Protein AF-A0A7C1NAQ8-F1 (afdb_monomer)

Secondary structure (DSSP, 8-state):
-HHHHHHHHHHHHHHHHHHHHHHHHHT--TTS-HHHHHHHHHHHHHHHHHHHHHHHHHHHHHHHHHHHHHHHHHHHHHH-SEEEHHHHHHHHTS-HHHHHHHHHHHHHH-TTEEEESSGGG-EEEEGGG--

Foldseek 3Di:
DVLVVLLVLLVVLQVQLVVLVVCLVVVDDPPDDPCVNCVSNVSSVVSNVSSVVSNVVSVVVVVVLLVLLVVVVVVCCVVDQKDFLVNSCVVSVHDSVVSLVSLVVVVVVDVQWDWDDDDRGTMIGGNVSVD

Structure (mmCIF, N/CA/C/O backbone):
data_AF-A0A7C1NAQ8-F1
#
_entry.id   AF-A0A7C1NAQ8-F1
#
loop_
_atom_site.group_PDB
_atom_site.id
_atom_site.type_symbol
_atom_site.label_atom_id
_atom_site.label_alt_id
_atom_site.label_comp_id
_atom_site.label_asym_id
_atom_site.label_entity_id
_atom_site.label_seq_id
_atom_site.pdbx_PDB_ins_code
_atom_site.Cartn_x
_atom_site.Cartn_y
_atom_site.Cartn_z
_atom_site.occupancy
_atom_site.B_iso_or_equiv
_atom_site.auth_seq_id
_atom_site.auth_comp_id
_atom_site.auth_asym_id
_atom_site.auth_atom_id
_atom_site.pdbx_PDB_model_num
ATOM 1 N N . MET A 1 1 ? 1.957 4.506 8.316 1.00 66.56 1 MET A N 1
ATOM 2 C CA . MET A 1 1 ? 2.531 5.622 7.503 1.00 66.56 1 MET A CA 1
ATOM 3 C C . MET A 1 1 ? 3.584 5.201 6.468 1.00 66.56 1 MET A C 1
ATOM 5 O O . MET A 1 1 ? 3.423 5.545 5.302 1.00 66.56 1 MET A O 1
ATOM 9 N N . VAL A 1 2 ? 4.640 4.460 6.834 1.00 80.94 2 VAL A N 1
ATOM 10 C CA . VAL A 1 2 ? 5.754 4.118 5.913 1.00 80.94 2 VAL A CA 1
ATOM 11 C C . VAL A 1 2 ? 5.299 3.338 4.670 1.00 80.94 2 VAL A C 1
ATOM 13 O O . VAL A 1 2 ? 5.710 3.664 3.556 1.00 80.94 2 VAL A O 1
ATOM 16 N N . TYR A 1 3 ? 4.375 2.384 4.823 1.00 87.19 3 TYR A N 1
ATOM 17 C CA . TYR A 1 3 ? 3.845 1.623 3.688 1.00 87.19 3 TYR A CA 1
ATOM 18 C C . TYR A 1 3 ? 3.137 2.518 2.652 1.00 87.19 3 TYR A C 1
ATOM 20 O O . TYR A 1 3 ? 3.245 2.254 1.455 1.00 87.19 3 TYR A O 1
ATOM 28 N N . ARG A 1 4 ? 2.457 3.598 3.081 1.00 87.19 4 ARG A N 1
ATOM 29 C CA . ARG A 1 4 ? 1.783 4.555 2.180 1.00 87.19 4 ARG A CA 1
ATOM 30 C C . ARG A 1 4 ? 2.806 5.319 1.336 1.00 87.19 4 ARG A C 1
ATOM 32 O O . ARG A 1 4 ? 2.613 5.462 0.135 1.00 87.19 4 ARG A O 1
ATOM 39 N N . ILE A 1 5 ? 3.920 5.735 1.943 1.00 90.81 5 ILE A N 1
ATOM 40 C CA . ILE A 1 5 ? 5.023 6.410 1.238 1.00 90.81 5 ILE A CA 1
ATOM 41 C C . ILE A 1 5 ? 5.639 5.473 0.197 1.00 90.81 5 ILE A C 1
ATOM 43 O O . ILE A 1 5 ? 5.790 5.858 -0.959 1.00 90.81 5 ILE A O 1
ATOM 47 N N . LYS A 1 6 ? 5.926 4.218 0.570 1.00 91.94 6 LYS A N 1
ATOM 48 C CA . LYS A 1 6 ? 6.447 3.208 -0.368 1.00 91.94 6 LYS A CA 1
ATOM 49 C C . LYS A 1 6 ? 5.488 2.945 -1.524 1.00 91.94 6 LYS A C 1
ATOM 51 O O . LYS A 1 6 ? 5.931 2.800 -2.656 1.00 91.94 6 LYS A O 1
ATOM 56 N N . TYR A 1 7 ? 4.186 2.923 -1.251 1.00 92.69 7 TYR A N 1
ATOM 57 C CA . TYR A 1 7 ? 3.165 2.762 -2.281 1.00 92.69 7 TYR A CA 1
ATOM 58 C C . TYR A 1 7 ? 3.161 3.938 -3.267 1.00 92.69 7 TYR A C 1
ATOM 60 O O . TYR A 1 7 ? 3.198 3.718 -4.474 1.00 92.69 7 TYR A O 1
ATOM 68 N N . LEU A 1 8 ? 3.188 5.180 -2.771 1.00 94.75 8 LEU A N 1
ATOM 69 C CA . LEU A 1 8 ? 3.257 6.377 -3.617 1.00 94.75 8 LEU A CA 1
ATOM 70 C C . LEU A 1 8 ? 4.546 6.423 -4.442 1.00 94.75 8 LEU A C 1
ATOM 72 O O . LEU A 1 8 ? 4.497 6.691 -5.640 1.00 94.75 8 LEU A O 1
ATOM 76 N N . LEU A 1 9 ? 5.685 6.102 -3.827 1.00 95.06 9 LEU A N 1
ATOM 77 C CA . LEU A 1 9 ? 6.962 6.016 -4.531 1.00 95.06 9 LEU A CA 1
ATOM 78 C C . LEU A 1 9 ? 6.939 4.913 -5.598 1.00 95.06 9 LEU A C 1
ATOM 80 O O . LEU A 1 9 ? 7.454 5.113 -6.693 1.00 95.06 9 LEU A O 1
ATOM 84 N N . GLY A 1 10 ? 6.290 3.782 -5.308 1.00 95.31 10 GLY A N 1
ATOM 85 C CA . GLY A 1 10 ? 6.062 2.707 -6.270 1.00 95.31 10 GLY A CA 1
ATOM 86 C C . GLY A 1 10 ? 5.233 3.164 -7.470 1.00 95.31 10 GLY A C 1
ATOM 87 O O . GLY A 1 10 ? 5.601 2.861 -8.602 1.00 95.31 10 GLY A O 1
ATOM 88 N N . ILE A 1 11 ? 4.169 3.950 -7.253 1.00 96.81 11 ILE A N 1
ATOM 89 C CA . ILE A 1 11 ? 3.375 4.543 -8.344 1.00 96.81 11 ILE A CA 1
ATOM 90 C C . ILE A 1 11 ? 4.244 5.470 -9.192 1.00 96.81 11 ILE A C 1
ATOM 92 O O . ILE A 1 11 ? 4.245 5.342 -10.413 1.00 96.81 11 ILE A O 1
ATOM 96 N N . MET A 1 12 ? 5.001 6.376 -8.568 1.00 97.12 12 MET A N 1
ATOM 97 C CA . MET A 1 12 ? 5.882 7.292 -9.300 1.00 97.12 12 MET A CA 1
ATOM 98 C C . MET A 1 12 ? 6.915 6.524 -10.130 1.00 97.12 12 MET A C 1
ATOM 100 O O . MET A 1 12 ? 7.061 6.787 -11.322 1.00 97.12 12 MET A O 1
ATOM 104 N N . ALA A 1 13 ? 7.576 5.526 -9.536 1.00 96.31 13 ALA A N 1
ATOM 105 C CA . ALA A 1 13 ? 8.525 4.673 -10.242 1.00 96.31 13 ALA A CA 1
ATOM 106 C C . ALA A 1 13 ? 7.860 3.940 -11.419 1.00 96.31 13 ALA A C 1
ATOM 108 O O . ALA A 1 13 ? 8.409 3.938 -12.515 1.00 96.31 13 ALA A O 1
ATOM 109 N N . ALA A 1 14 ? 6.656 3.388 -11.239 1.00 97.06 14 ALA A N 1
ATOM 110 C CA . ALA A 1 14 ? 5.927 2.720 -12.314 1.00 97.06 14 ALA A CA 1
ATOM 111 C C . ALA A 1 14 ? 5.569 3.674 -13.464 1.00 97.06 14 ALA A C 1
ATOM 113 O O . ALA A 1 14 ? 5.717 3.300 -14.626 1.00 97.06 14 ALA A O 1
ATOM 114 N N . LEU A 1 15 ? 5.146 4.905 -13.155 1.00 97.69 15 LEU A N 1
ATOM 115 C CA . LEU A 1 15 ? 4.830 5.924 -14.160 1.00 97.69 15 LEU A CA 1
ATOM 116 C C . LEU A 1 15 ? 6.064 6.315 -14.977 1.00 97.69 15 LEU A C 1
ATOM 118 O O . LEU A 1 15 ? 5.994 6.325 -16.204 1.00 97.69 15 LEU A O 1
ATOM 122 N N . PHE A 1 16 ? 7.199 6.576 -14.323 1.00 96.19 16 PHE A N 1
ATOM 123 C CA . PHE A 1 16 ? 8.455 6.843 -15.030 1.00 96.19 16 PHE A CA 1
ATOM 124 C C . PHE A 1 16 ? 8.900 5.639 -15.860 1.00 96.19 16 PHE A C 1
ATOM 126 O O . PHE A 1 16 ? 9.289 5.803 -17.012 1.00 96.19 16 PHE A O 1
ATOM 133 N N . GLY A 1 17 ? 8.787 4.425 -15.315 1.00 96.25 17 GLY A N 1
ATOM 134 C CA . GLY A 1 17 ? 9.107 3.201 -16.043 1.00 96.25 17 GLY A CA 1
ATOM 135 C C . GLY A 1 17 ? 8.277 3.045 -17.313 1.00 96.25 17 GLY A C 1
ATOM 136 O O . GLY A 1 17 ? 8.832 2.831 -18.389 1.00 96.25 17 GLY A O 1
ATOM 137 N N . LEU A 1 18 ? 6.959 3.226 -17.209 1.00 97.12 18 LEU A N 1
ATOM 138 C CA . LEU A 1 18 ? 6.045 3.173 -18.348 1.00 97.12 18 LEU A CA 1
ATOM 139 C C . LEU A 1 18 ? 6.348 4.271 -19.375 1.00 97.12 18 LEU A C 1
ATOM 141 O O . LEU A 1 18 ? 6.327 4.002 -20.574 1.00 97.12 18 LEU A O 1
ATOM 145 N N . LEU A 1 19 ? 6.675 5.482 -18.916 1.00 97.19 19 LEU A N 1
ATOM 146 C CA . LEU A 1 19 ? 7.061 6.589 -19.786 1.00 97.19 19 LEU A CA 1
ATOM 147 C C . LEU A 1 19 ? 8.337 6.267 -20.576 1.00 97.19 19 LEU A C 1
ATOM 149 O O . LEU A 1 19 ? 8.357 6.460 -21.787 1.00 97.19 19 LEU A O 1
ATOM 153 N N . TYR A 1 20 ? 9.376 5.732 -19.929 1.00 96.12 20 TYR A N 1
ATOM 154 C CA . TYR A 1 20 ? 10.606 5.334 -20.620 1.00 96.12 20 TYR A CA 1
ATOM 155 C C . TYR A 1 20 ? 10.371 4.212 -21.633 1.00 96.12 20 TYR A C 1
ATOM 157 O O . TYR A 1 20 ? 10.907 4.270 -22.738 1.00 96.12 20 TYR A O 1
ATOM 165 N N . LEU A 1 21 ? 9.536 3.223 -21.300 1.00 95.69 21 LEU A N 1
ATOM 166 C CA . LEU A 1 21 ? 9.161 2.169 -22.244 1.00 95.69 21 LEU A CA 1
ATOM 167 C C . LEU A 1 21 ? 8.398 2.738 -23.446 1.00 95.69 21 LEU A C 1
ATOM 169 O O . LEU A 1 21 ? 8.697 2.374 -24.580 1.00 95.69 21 LEU A O 1
ATOM 173 N N . LEU A 1 22 ? 7.463 3.665 -23.219 1.00 96.25 22 LEU A N 1
ATOM 174 C CA . LEU A 1 22 ? 6.732 4.337 -24.292 1.00 96.25 22 LEU A CA 1
ATOM 175 C C . LEU A 1 22 ? 7.675 5.149 -25.188 1.00 96.25 22 LEU A C 1
ATOM 177 O O . LEU A 1 22 ? 7.571 5.055 -26.407 1.00 96.25 22 LEU A O 1
ATOM 181 N N . ILE A 1 23 ? 8.617 5.893 -24.601 1.00 93.44 23 ILE A N 1
ATOM 182 C CA . ILE A 1 23 ? 9.655 6.618 -25.347 1.00 93.44 23 ILE A CA 1
ATOM 183 C C . ILE A 1 23 ? 10.506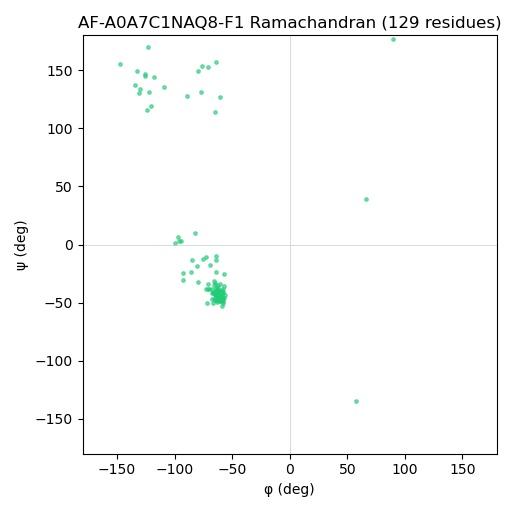 5.642 -26.167 1.00 93.44 23 ILE A C 1
ATOM 185 O O . ILE A 1 23 ? 10.787 5.926 -27.324 1.00 93.44 23 ILE A O 1
ATOM 189 N N . GLY A 1 24 ? 10.874 4.485 -25.611 1.00 92.50 24 GLY A N 1
ATOM 190 C CA . GLY A 1 24 ? 11.618 3.453 -26.338 1.00 92.50 24 GLY A CA 1
ATOM 191 C C . GLY A 1 24 ? 10.853 2.879 -27.531 1.00 92.50 24 GLY A C 1
ATOM 192 O O . GLY A 1 24 ? 11.442 2.656 -28.584 1.00 92.50 24 GLY A O 1
ATOM 193 N N . ILE A 1 25 ? 9.540 2.670 -27.388 1.00 93.12 25 ILE A N 1
ATOM 194 C CA . ILE A 1 25 ? 8.675 2.154 -28.459 1.00 93.12 25 ILE A CA 1
ATOM 195 C C . ILE A 1 25 ? 8.448 3.218 -29.541 1.00 93.12 25 ILE A C 1
ATOM 197 O O . ILE A 1 25 ? 8.618 2.941 -30.724 1.00 93.12 25 ILE A O 1
ATOM 201 N N . VAL A 1 26 ? 8.059 4.434 -29.146 1.00 92.88 26 VAL A N 1
ATOM 202 C CA . VAL A 1 26 ? 7.717 5.525 -30.076 1.00 92.88 26 VAL A CA 1
ATOM 203 C C . VAL A 1 26 ? 8.964 6.105 -30.744 1.00 92.88 26 VAL A C 1
ATOM 205 O O . VAL A 1 26 ? 8.935 6.434 -31.924 1.00 92.88 26 VAL A O 1
ATOM 208 N N . GLY A 1 27 ? 10.062 6.227 -30.000 1.00 85.69 27 GLY A N 1
ATOM 209 C CA . GLY A 1 27 ? 11.341 6.755 -30.474 1.00 85.69 27 GLY A CA 1
ATOM 210 C C . GLY A 1 27 ? 12.206 5.729 -31.204 1.00 85.69 27 GLY A C 1
ATOM 211 O O . GLY A 1 27 ? 13.378 6.003 -31.463 1.00 85.69 27 GLY A O 1
ATOM 212 N N . TRP A 1 28 ? 11.668 4.546 -31.518 1.00 91.06 28 TRP A N 1
ATOM 213 C CA . TRP A 1 28 ? 12.425 3.509 -32.203 1.00 91.06 28 TRP A CA 1
ATOM 214 C C . TRP A 1 28 ? 12.803 3.958 -33.618 1.00 91.06 28 TRP A C 1
ATOM 216 O O . TRP A 1 28 ? 11.949 4.122 -34.486 1.00 91.06 28 TRP A O 1
ATOM 226 N N . SER A 1 29 ? 14.103 4.131 -33.859 1.00 88.62 29 SER A N 1
ATOM 227 C CA . SER A 1 29 ? 14.646 4.512 -35.162 1.00 88.62 29 SER A CA 1
ATOM 228 C C . SER A 1 29 ? 15.858 3.663 -35.522 1.00 88.62 29 SER A C 1
ATOM 230 O O . SER A 1 29 ? 16.760 3.455 -34.708 1.00 88.62 29 SER A O 1
ATOM 232 N N . GLU A 1 30 ? 15.920 3.220 -36.778 1.00 84.62 30 GLU A N 1
ATOM 233 C CA . GLU A 1 30 ? 17.072 2.490 -37.313 1.00 84.62 30 GLU A CA 1
ATOM 234 C C . GLU A 1 30 ? 18.321 3.367 -37.472 1.00 84.62 30 GLU A C 1
ATOM 236 O O . GLU A 1 30 ? 19.429 2.833 -37.533 1.00 84.62 30 GLU A O 1
ATOM 241 N N . SER A 1 31 ? 18.166 4.695 -37.480 1.00 89.62 31 SER A N 1
ATOM 242 C CA . SER A 1 31 ? 19.281 5.647 -37.553 1.00 89.62 31 SER A CA 1
ATOM 243 C C . SER A 1 31 ? 19.908 5.977 -36.194 1.00 89.62 31 SER A C 1
ATOM 245 O O . SER A 1 31 ? 20.995 6.548 -36.150 1.00 89.62 31 SER A O 1
ATOM 247 N N . ALA A 1 32 ? 19.254 5.617 -35.086 1.00 85.12 32 ALA A N 1
ATOM 248 C CA . ALA A 1 32 ? 19.756 5.871 -33.738 1.00 85.12 32 ALA A CA 1
ATOM 249 C C . ALA A 1 32 ? 20.879 4.892 -33.361 1.00 85.12 32 ALA A C 1
ATOM 251 O O . ALA A 1 32 ? 20.911 3.749 -33.843 1.00 85.12 32 ALA A O 1
ATOM 252 N N . THR A 1 33 ? 21.779 5.299 -32.459 1.00 91.25 33 THR A N 1
ATOM 253 C CA . THR A 1 33 ? 22.817 4.388 -31.962 1.00 91.25 33 THR A CA 1
ATOM 254 C C . THR A 1 33 ? 22.188 3.219 -31.198 1.00 91.25 33 THR A C 1
ATOM 256 O O . THR A 1 33 ? 21.059 3.298 -30.708 1.00 91.25 33 THR A O 1
ATOM 259 N N . VAL A 1 34 ? 22.911 2.100 -31.089 1.00 88.81 34 VAL A N 1
ATOM 260 C CA . VAL A 1 34 ? 22.438 0.934 -30.321 1.00 88.81 34 VAL A CA 1
ATOM 261 C C . VAL A 1 34 ? 22.163 1.322 -28.863 1.00 88.81 34 VAL A C 1
ATOM 263 O O . VAL A 1 34 ? 21.170 0.877 -28.292 1.00 88.81 34 VAL A O 1
ATOM 266 N N . ALA A 1 35 ? 22.998 2.189 -28.282 1.00 89.31 35 ALA A N 1
ATOM 267 C CA . ALA A 1 35 ? 22.799 2.697 -26.930 1.00 89.31 35 ALA A CA 1
ATOM 268 C C . ALA A 1 35 ? 21.483 3.483 -26.816 1.00 89.31 35 ALA A C 1
ATOM 270 O O . ALA A 1 35 ? 20.682 3.181 -25.935 1.00 89.31 35 ALA A O 1
ATOM 271 N N . ASP A 1 36 ? 21.208 4.404 -27.743 1.00 88.62 36 ASP A N 1
ATOM 272 C CA . ASP A 1 36 ? 19.984 5.219 -27.726 1.00 88.62 36 ASP A CA 1
ATOM 273 C C . ASP A 1 36 ? 18.713 4.378 -27.882 1.00 88.62 36 ASP A C 1
ATOM 275 O O . ASP A 1 36 ? 17.693 4.675 -27.262 1.00 88.62 36 ASP A O 1
ATOM 279 N N . ARG A 1 37 ? 18.774 3.294 -28.668 1.00 89.81 37 ARG A N 1
ATOM 280 C CA . ARG A 1 37 ? 17.637 2.377 -28.837 1.00 89.81 37 ARG A CA 1
ATOM 281 C C . ARG A 1 37 ? 17.315 1.608 -27.563 1.00 89.81 37 ARG A C 1
ATOM 283 O O . ARG A 1 37 ? 16.146 1.444 -27.237 1.00 89.81 37 ARG A O 1
ATOM 290 N N . TRP A 1 38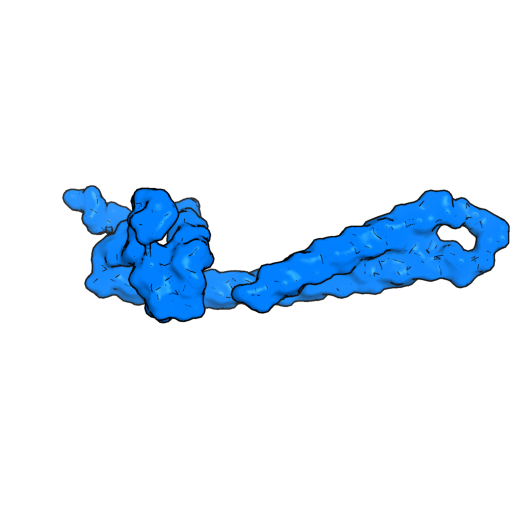 ? 18.330 1.125 -26.846 1.00 93.44 38 TRP A N 1
ATOM 291 C CA . TRP A 1 38 ? 18.127 0.240 -25.693 1.00 93.44 38 TRP A CA 1
ATOM 292 C C . TRP A 1 38 ? 18.043 0.966 -24.351 1.00 93.44 38 TRP A C 1
ATOM 294 O O . TRP A 1 38 ? 1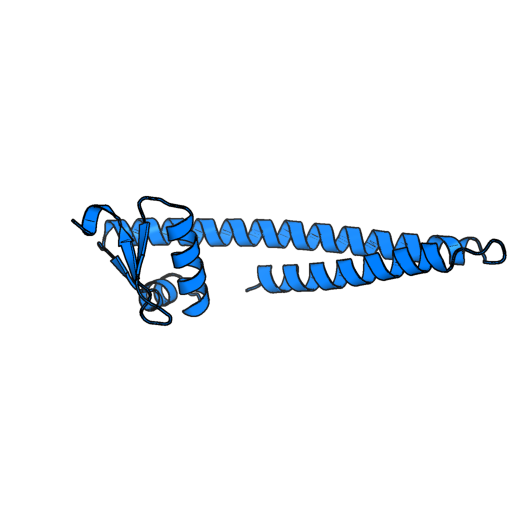7.420 0.450 -23.421 1.00 93.44 38 TRP A O 1
ATOM 304 N N . MET A 1 39 ? 18.621 2.163 -24.235 1.00 94.81 39 MET A N 1
ATOM 305 C CA . MET A 1 39 ? 18.659 2.918 -22.982 1.00 94.81 39 MET A CA 1
ATOM 306 C C . MET A 1 39 ? 17.264 3.182 -22.381 1.00 94.81 39 MET A C 1
ATOM 308 O O . MET A 1 39 ? 17.099 2.946 -21.180 1.00 94.81 39 MET A O 1
ATOM 312 N N . PRO A 1 40 ? 16.225 3.572 -23.152 1.00 94.88 40 PRO A N 1
ATOM 313 C CA . PRO A 1 40 ? 14.881 3.751 -22.604 1.00 94.88 40 PRO A CA 1
ATOM 314 C C . PRO A 1 40 ? 14.301 2.449 -22.037 1.00 94.88 40 PRO A C 1
ATOM 316 O O . PRO A 1 40 ? 13.669 2.462 -20.984 1.00 94.88 40 PRO A O 1
ATOM 319 N N . PHE A 1 41 ? 14.570 1.300 -22.663 1.00 95.69 41 PHE A N 1
ATOM 320 C CA . PHE A 1 41 ? 14.115 0.002 -22.154 1.00 95.69 41 PHE A CA 1
ATOM 321 C C . PHE A 1 41 ? 14.861 -0.421 -20.889 1.00 95.69 41 PHE A C 1
ATOM 323 O O . PHE A 1 41 ? 14.241 -0.958 -19.968 1.00 95.69 41 PHE A O 1
ATOM 330 N N . ALA A 1 42 ? 16.166 -0.151 -20.811 1.00 96.06 42 ALA A N 1
ATOM 331 C CA . ALA A 1 42 ? 16.963 -0.406 -19.615 1.00 96.06 42 ALA A CA 1
ATOM 332 C C . ALA A 1 42 ? 16.470 0.443 -18.430 1.00 96.06 42 ALA A C 1
ATOM 334 O O . ALA A 1 42 ? 16.179 -0.095 -17.358 1.00 96.06 42 ALA A O 1
ATOM 335 N N . LEU A 1 43 ? 16.291 1.753 -18.638 1.00 96.25 43 LEU A N 1
ATOM 336 C CA . LEU A 1 43 ? 15.745 2.665 -17.630 1.00 96.25 43 LEU A CA 1
ATOM 337 C C . LEU A 1 43 ? 14.311 2.291 -17.245 1.00 96.25 43 LEU A C 1
ATOM 339 O O . LEU A 1 43 ? 13.988 2.260 -16.056 1.00 96.25 43 LEU A O 1
ATOM 343 N N . GLY A 1 44 ? 13.470 1.963 -18.226 1.00 96.75 44 GLY A N 1
ATOM 344 C CA . GLY A 1 44 ? 12.101 1.508 -18.009 1.00 96.75 44 GLY A CA 1
ATOM 345 C C . GLY A 1 44 ? 12.046 0.260 -17.132 1.00 96.75 44 GLY A C 1
ATOM 346 O O . GLY A 1 44 ? 11.369 0.248 -16.106 1.00 96.75 44 GLY A O 1
ATOM 347 N N . SER A 1 45 ? 12.836 -0.759 -17.473 1.00 96.81 45 SER A N 1
ATOM 348 C CA . SER A 1 45 ? 12.909 -2.020 -16.725 1.00 96.81 45 SER A CA 1
ATOM 349 C C . SER A 1 45 ? 13.401 -1.819 -15.292 1.00 96.81 45 SER A C 1
ATOM 351 O O . SER A 1 45 ? 12.830 -2.391 -14.363 1.00 96.81 45 SER A O 1
ATOM 353 N N . LEU A 1 46 ? 14.409 -0.962 -15.088 1.00 97.75 46 LEU A N 1
ATOM 354 C CA . LEU A 1 46 ? 14.905 -0.615 -13.754 1.00 97.75 46 LEU A CA 1
ATOM 355 C C . LEU A 1 46 ? 13.798 -0.002 -12.883 1.00 97.75 46 LEU A C 1
ATOM 357 O O . LEU A 1 46 ? 13.604 -0.412 -11.738 1.00 97.75 46 LEU A O 1
ATOM 361 N N . HIS A 1 47 ? 13.043 0.946 -13.437 1.00 97.62 47 HIS A N 1
ATOM 362 C CA . HIS A 1 47 ? 11.944 1.608 -12.736 1.00 97.62 47 HIS A CA 1
ATOM 363 C C . HIS A 1 47 ? 10.792 0.650 -12.417 1.00 97.62 47 HIS A C 1
ATOM 365 O O . HIS A 1 47 ? 10.262 0.683 -11.306 1.00 97.62 47 HIS A O 1
ATOM 371 N N . ILE A 1 48 ? 10.436 -0.244 -13.344 1.00 97.31 48 ILE A N 1
ATOM 372 C CA . ILE A 1 48 ? 9.422 -1.282 -13.108 1.00 97.31 48 ILE A CA 1
ATOM 373 C C . ILE A 1 48 ? 9.880 -2.268 -12.024 1.00 97.31 48 ILE A C 1
ATOM 375 O O . ILE A 1 48 ? 9.092 -2.627 -11.144 1.00 97.31 48 ILE A O 1
ATOM 379 N N . GLY A 1 49 ? 11.156 -2.666 -12.029 1.00 97.62 49 GLY A N 1
ATOM 380 C CA . GLY A 1 49 ? 11.739 -3.502 -10.980 1.00 97.62 49 GLY A CA 1
ATOM 381 C C . GLY A 1 49 ? 11.671 -2.835 -9.604 1.00 97.62 49 GLY A C 1
ATOM 382 O O . GLY A 1 49 ? 11.192 -3.438 -8.639 1.00 97.62 49 GLY A O 1
ATOM 383 N N . LEU A 1 50 ? 12.061 -1.559 -9.521 1.00 97.25 50 LEU A N 1
ATOM 384 C CA . LEU A 1 50 ? 11.971 -0.771 -8.292 1.00 97.25 50 LEU A CA 1
ATOM 385 C C . LEU A 1 50 ? 10.520 -0.617 -7.814 1.00 97.25 50 LEU A C 1
ATOM 387 O O . LEU A 1 50 ? 10.239 -0.824 -6.633 1.00 97.25 50 LEU A O 1
ATOM 391 N N . ALA A 1 51 ? 9.590 -0.304 -8.719 1.00 97.12 51 ALA A N 1
ATOM 392 C CA . ALA A 1 51 ? 8.169 -0.198 -8.406 1.00 97.12 51 ALA A CA 1
ATOM 3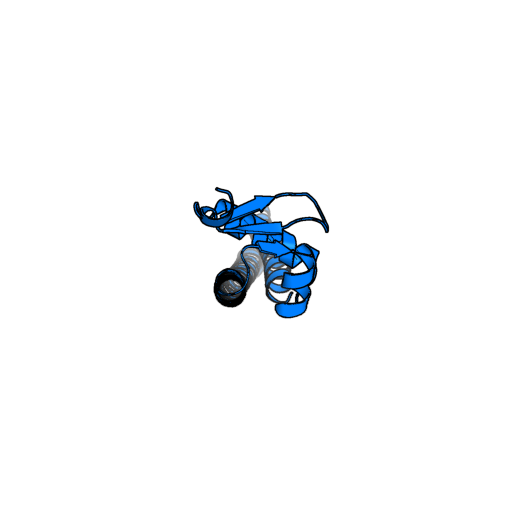93 C C . ALA A 1 51 ? 7.623 -1.510 -7.831 1.00 97.12 51 ALA A C 1
ATOM 395 O O . ALA A 1 51 ? 6.966 -1.510 -6.792 1.00 97.12 51 ALA A O 1
ATOM 396 N N . THR A 1 52 ? 7.965 -2.640 -8.455 1.00 97.25 52 THR A N 1
ATOM 397 C CA . THR A 1 52 ? 7.559 -3.977 -8.001 1.00 97.25 52 THR A CA 1
ATOM 398 C C . THR A 1 52 ? 8.062 -4.263 -6.586 1.00 97.25 52 THR A C 1
ATOM 400 O O . THR A 1 52 ? 7.290 -4.702 -5.731 1.00 97.25 52 THR A O 1
ATOM 403 N N . LEU A 1 53 ? 9.331 -3.954 -6.297 1.00 97.31 53 LEU A N 1
ATOM 404 C CA . LEU A 1 53 ? 9.911 -4.117 -4.963 1.00 97.31 53 LEU A CA 1
ATOM 405 C C . LEU A 1 53 ? 9.222 -3.221 -3.918 1.00 97.31 53 LEU A C 1
ATOM 407 O O . LEU A 1 53 ? 8.920 -3.664 -2.803 1.00 97.31 53 LEU A O 1
ATOM 411 N N . LEU A 1 54 ? 8.945 -1.964 -4.268 1.00 96.81 54 LEU A N 1
ATOM 412 C CA . LEU A 1 54 ? 8.254 -1.015 -3.395 1.00 96.81 54 LEU A CA 1
ATOM 413 C C . LEU A 1 54 ? 6.817 -1.453 -3.103 1.00 96.81 54 LEU A C 1
ATOM 415 O O . LEU A 1 54 ? 6.395 -1.424 -1.946 1.00 96.81 54 LEU A O 1
ATOM 419 N N . PHE A 1 55 ? 6.085 -1.929 -4.110 1.00 96.44 55 PHE A N 1
ATOM 420 C CA . PHE A 1 55 ? 4.740 -2.466 -3.926 1.00 96.44 55 PHE A CA 1
ATOM 421 C C . PHE A 1 55 ? 4.738 -3.734 -3.078 1.00 96.44 55 PHE A C 1
ATOM 423 O O . PHE A 1 55 ? 3.916 -3.853 -2.167 1.00 96.44 55 PHE A O 1
ATOM 430 N N . TRP A 1 56 ? 5.680 -4.650 -3.313 1.00 96.06 56 TRP A N 1
ATOM 431 C CA . TRP A 1 56 ? 5.816 -5.862 -2.510 1.00 96.06 56 TRP A CA 1
ATOM 432 C C . TRP A 1 56 ? 6.053 -5.525 -1.037 1.00 96.06 56 TRP A C 1
ATOM 434 O O . TRP A 1 56 ? 5.347 -6.007 -0.149 1.00 96.06 56 TRP A O 1
ATOM 444 N N . THR A 1 57 ? 7.054 -4.688 -0.762 1.00 96.12 57 THR A N 1
ATOM 445 C CA . THR A 1 57 ? 7.438 -4.335 0.611 1.00 96.12 57 THR A CA 1
ATOM 446 C C . THR A 1 57 ? 6.351 -3.521 1.310 1.00 96.12 57 THR A C 1
ATOM 448 O O . THR A 1 57 ? 6.024 -3.822 2.456 1.00 96.12 57 THR A O 1
ATOM 451 N N . SER A 1 58 ? 5.715 -2.576 0.609 1.00 94.31 58 SER A N 1
ATOM 452 C CA . SER A 1 58 ? 4.548 -1.832 1.099 1.00 94.31 58 SER A CA 1
ATOM 453 C C . SER A 1 58 ? 3.382 -2.760 1.456 1.00 94.31 58 SER A C 1
ATOM 455 O O . SER A 1 58 ? 2.807 -2.654 2.540 1.00 94.31 58 SER A O 1
ATOM 457 N N . SER A 1 59 ? 3.059 -3.716 0.581 1.00 93.38 59 SER A N 1
ATOM 458 C CA . SER A 1 59 ? 1.985 -4.685 0.812 1.00 93.38 59 SER A CA 1
ATOM 459 C C . SER A 1 59 ? 2.268 -5.553 2.039 1.00 93.38 59 SER A C 1
ATOM 461 O O . SER A 1 59 ? 1.405 -5.704 2.906 1.00 93.38 59 SER A O 1
ATOM 463 N N . ARG A 1 60 ? 3.502 -6.059 2.168 1.00 94.25 60 ARG A N 1
ATOM 464 C CA . ARG A 1 60 ? 3.927 -6.855 3.327 1.00 94.25 60 ARG A CA 1
ATOM 465 C C . ARG A 1 60 ? 3.821 -6.062 4.631 1.00 94.25 60 ARG A C 1
ATOM 467 O O . ARG A 1 60 ? 3.311 -6.585 5.618 1.00 94.25 60 ARG A O 1
ATOM 474 N N . GLU A 1 61 ? 4.253 -4.804 4.642 1.00 93.56 61 GLU A N 1
ATOM 475 C CA . GLU A 1 61 ? 4.127 -3.930 5.816 1.00 93.56 61 GLU A CA 1
ATOM 476 C C . GLU A 1 61 ? 2.669 -3.670 6.184 1.00 93.56 61 GLU A C 1
ATOM 478 O O . GLU A 1 61 ? 2.295 -3.828 7.346 1.00 93.56 61 GLU A O 1
ATOM 483 N N . ARG A 1 62 ? 1.821 -3.370 5.193 1.00 91.56 62 ARG A N 1
ATOM 484 C CA . ARG A 1 62 ? 0.381 -3.186 5.406 1.00 91.56 62 ARG A CA 1
ATOM 485 C C . ARG A 1 62 ? -0.266 -4.434 6.008 1.00 91.56 62 ARG A C 1
ATOM 487 O O . ARG A 1 62 ? -1.110 -4.322 6.894 1.00 91.56 62 ARG A O 1
ATOM 494 N N . GLN A 1 63 ? 0.121 -5.626 5.553 1.00 92.06 63 GLN A N 1
ATOM 495 C CA . GLN A 1 63 ? -0.379 -6.887 6.108 1.00 92.06 63 GLN A CA 1
ATOM 496 C C . GLN A 1 63 ? 0.044 -7.082 7.569 1.00 92.06 63 GLN A C 1
ATOM 498 O O . GLN A 1 63 ? -0.785 -7.467 8.393 1.00 92.06 63 GLN A O 1
ATOM 503 N N . LEU A 1 64 ? 1.304 -6.789 7.906 1.00 93.19 64 LEU A N 1
ATOM 504 C CA . LEU A 1 64 ? 1.807 -6.882 9.280 1.00 93.19 64 LEU A CA 1
ATOM 505 C C . LEU A 1 64 ? 1.104 -5.890 10.215 1.00 93.19 64 LEU A C 1
ATOM 507 O O . LEU A 1 64 ? 0.722 -6.257 11.329 1.00 93.19 64 LEU A O 1
ATOM 511 N N . GLU A 1 65 ? 0.891 -4.659 9.752 1.00 91.81 65 GLU A N 1
ATOM 512 C CA . GLU A 1 65 ? 0.180 -3.622 10.498 1.00 91.81 65 GLU A CA 1
ATOM 513 C C . GLU A 1 65 ? -1.285 -4.015 10.725 1.00 91.81 65 GLU A C 1
ATOM 515 O O . GLU A 1 65 ? -1.743 -4.042 11.867 1.00 91.81 65 GLU A O 1
ATOM 520 N N . ASN A 1 66 ? -1.987 -4.473 9.684 1.00 92.00 66 ASN A N 1
ATOM 521 C CA . ASN A 1 66 ? -3.351 -4.986 9.820 1.00 92.00 66 ASN A CA 1
ATOM 522 C C . ASN A 1 66 ? -3.426 -6.186 10.774 1.00 92.00 66 ASN A C 1
ATOM 524 O O . ASN A 1 66 ? -4.325 -6.246 11.607 1.00 92.00 66 ASN A O 1
ATOM 528 N N . ALA A 1 67 ? -2.475 -7.122 10.719 1.00 93.25 67 ALA A N 1
ATOM 529 C CA . ALA A 1 67 ? -2.439 -8.265 11.631 1.00 93.25 67 ALA A CA 1
ATOM 530 C C . ALA A 1 67 ? -2.183 -7.851 13.094 1.00 93.25 67 ALA A C 1
ATOM 532 O O . ALA A 1 67 ? -2.659 -8.508 14.026 1.00 93.25 67 ALA A O 1
ATOM 533 N N . ARG A 1 68 ? -1.424 -6.771 13.329 1.00 94.88 68 ARG A N 1
ATOM 534 C CA . ARG A 1 68 ? -1.272 -6.155 14.658 1.00 94.88 68 ARG A CA 1
ATOM 535 C C . ARG A 1 68 ? -2.596 -5.538 15.117 1.00 94.88 68 ARG A C 1
ATOM 537 O O . ARG A 1 68 ? -3.051 -5.865 16.212 1.00 94.88 68 ARG A O 1
ATOM 544 N N . LEU A 1 69 ? -3.232 -4.720 14.280 1.00 94.44 69 LEU A N 1
ATOM 545 C CA . LEU A 1 69 ? -4.503 -4.059 14.598 1.00 94.44 69 LEU A CA 1
ATOM 546 C C . LEU A 1 69 ? -5.643 -5.064 14.824 1.00 94.44 69 LEU A C 1
ATOM 548 O O . LEU A 1 69 ? -6.419 -4.916 15.762 1.00 94.44 69 LEU A O 1
ATOM 552 N N . GLU A 1 70 ? -5.709 -6.146 14.046 1.00 93.81 70 GLU A N 1
ATOM 553 C CA . GLU A 1 70 ? -6.695 -7.216 14.240 1.00 93.81 70 GLU A CA 1
ATOM 554 C C . GLU A 1 70 ? -6.500 -7.982 15.551 1.00 93.81 70 GLU A C 1
ATOM 556 O O . GLU A 1 70 ? -7.470 -8.455 16.150 1.00 93.81 70 GLU A O 1
ATOM 561 N N . ARG A 1 71 ? -5.251 -8.173 15.991 1.00 93.69 71 ARG A N 1
ATOM 562 C CA . ARG A 1 71 ? -4.968 -8.776 17.301 1.00 93.69 71 ARG A CA 1
ATOM 563 C C . ARG A 1 71 ? -5.449 -7.862 18.420 1.00 93.69 71 ARG A C 1
ATOM 565 O O . ARG A 1 71 ? -6.158 -8.342 19.297 1.00 93.69 71 ARG A O 1
ATOM 572 N N . LEU A 1 72 ? -5.141 -6.569 18.338 1.00 94.00 72 LEU A N 1
ATOM 573 C CA . LEU A 1 72 ? -5.595 -5.582 19.314 1.00 94.00 72 LEU A CA 1
ATOM 574 C C . LEU A 1 72 ? -7.125 -5.497 19.365 1.00 94.00 72 LEU A C 1
ATOM 576 O O . LEU A 1 72 ? -7.707 -5.608 20.437 1.00 94.00 72 LEU A O 1
ATOM 580 N N . LEU A 1 73 ? -7.787 -5.395 18.210 1.00 92.94 73 LEU A N 1
ATOM 581 C CA . LEU A 1 73 ? -9.246 -5.341 18.129 1.00 92.94 73 LEU A CA 1
ATOM 582 C C . LEU A 1 73 ? -9.900 -6.571 18.769 1.00 92.94 73 LEU A C 1
ATOM 584 O O . LEU A 1 73 ? -10.884 -6.444 19.490 1.00 92.94 73 LEU A O 1
ATOM 588 N N . ARG A 1 74 ? -9.348 -7.769 18.536 1.00 90.81 74 ARG A N 1
ATOM 589 C CA . ARG A 1 74 ? -9.849 -8.999 19.166 1.00 90.81 74 ARG A CA 1
ATOM 590 C C . ARG A 1 74 ? -9.697 -8.995 20.683 1.00 90.81 74 ARG A C 1
ATOM 592 O O . ARG A 1 74 ? -10.561 -9.552 21.345 1.00 90.81 74 ARG A O 1
ATOM 599 N N . LEU A 1 75 ? -8.612 -8.436 21.214 1.00 91.25 75 LEU A N 1
ATOM 600 C CA . LEU A 1 75 ? -8.421 -8.317 22.661 1.00 91.25 75 LEU A CA 1
ATOM 601 C C . LEU A 1 75 ? -9.432 -7.333 23.252 1.00 91.25 75 LEU A C 1
ATOM 603 O O . LEU A 1 75 ? -10.138 -7.683 24.188 1.00 91.25 75 LEU A O 1
ATOM 607 N N . LEU A 1 76 ? -9.594 -6.165 22.631 1.00 90.81 76 LEU A N 1
ATOM 608 C CA . LEU A 1 76 ? -10.542 -5.157 23.105 1.00 90.81 76 LEU A CA 1
ATOM 609 C C . LEU A 1 76 ? -11.989 -5.647 23.058 1.00 90.81 76 LEU A C 1
ATOM 611 O O . LEU A 1 76 ? -12.730 -5.426 24.005 1.00 90.81 76 LEU A O 1
ATOM 615 N N . LEU A 1 77 ? -12.378 -6.375 22.008 1.00 89.38 77 LEU A N 1
ATOM 616 C CA . LEU A 1 77 ? -13.726 -6.939 21.900 1.00 89.38 77 LEU A CA 1
ATOM 617 C C . LEU A 1 77 ? -13.994 -8.127 22.838 1.00 89.38 77 LEU A C 1
ATOM 619 O O . LEU A 1 77 ? -15.138 -8.558 22.951 1.00 89.38 77 LEU A O 1
ATOM 623 N N . ARG A 1 78 ? -12.965 -8.688 23.487 1.00 88.12 78 ARG A N 1
ATOM 624 C CA . ARG A 1 78 ? -13.158 -9.670 24.569 1.00 88.12 78 ARG A CA 1
ATOM 625 C C . ARG A 1 78 ? -13.509 -8.994 25.888 1.00 88.12 78 ARG A C 1
ATOM 627 O O . ARG A 1 78 ? -14.234 -9.581 26.679 1.00 88.12 78 ARG A O 1
ATOM 634 N N . GLU A 1 79 ? -12.983 -7.797 26.116 1.00 87.75 79 GLU A N 1
ATOM 635 C CA . GLU A 1 79 ? -13.190 -7.039 27.353 1.00 87.75 79 GLU A CA 1
ATOM 636 C C . GLU A 1 79 ? -14.377 -6.074 27.251 1.00 87.75 79 GLU A C 1
ATOM 638 O O . GLU A 1 79 ? -15.039 -5.792 28.246 1.00 87.75 79 GLU A O 1
ATOM 643 N N . GLN A 1 80 ? -14.661 -5.564 26.050 1.00 85.88 80 GLN A N 1
ATOM 644 C CA . GLN A 1 80 ? -15.688 -4.559 25.793 1.00 85.88 80 GLN A CA 1
ATOM 645 C C . GLN A 1 80 ? -16.588 -5.001 24.637 1.00 85.88 80 GLN A C 1
ATOM 647 O O . GLN A 1 80 ? -16.118 -5.393 23.573 1.00 85.88 80 GLN A O 1
ATOM 652 N N . ALA A 1 81 ? -17.905 -4.873 24.808 1.00 83.50 81 ALA A N 1
ATOM 653 C CA . ALA A 1 81 ? -18.885 -5.231 23.777 1.00 83.50 81 ALA A CA 1
ATOM 654 C C . ALA A 1 81 ? -18.790 -4.363 22.504 1.00 83.50 81 ALA A C 1
ATOM 656 O O . ALA A 1 81 ? -19.227 -4.784 21.426 1.00 83.50 81 ALA A O 1
ATOM 657 N N . SER A 1 82 ? -18.234 -3.152 22.631 1.00 87.31 82 SER A N 1
ATOM 658 C CA . SER A 1 82 ? -17.959 -2.242 21.521 1.00 87.31 82 SER A CA 1
ATOM 659 C C . SER A 1 82 ? -16.715 -1.403 21.758 1.00 87.31 82 SER A C 1
ATOM 661 O O . SER A 1 82 ? -16.355 -1.124 22.898 1.00 87.31 82 SER A O 1
ATOM 663 N N . VAL A 1 83 ? -16.099 -0.952 20.667 1.00 89.75 83 VAL A N 1
ATOM 664 C CA . VAL A 1 83 ? -14.930 -0.066 20.704 1.00 89.75 83 VAL A CA 1
ATOM 665 C C . VAL A 1 83 ? -15.162 1.112 19.764 1.00 89.75 83 VAL A C 1
ATOM 667 O O . VAL A 1 83 ? -15.543 0.927 18.607 1.00 89.75 83 VAL A O 1
ATOM 670 N N . GLY A 1 84 ? -14.946 2.332 20.257 1.00 89.69 84 GLY A N 1
ATOM 671 C CA . GLY A 1 84 ? -14.993 3.541 19.430 1.00 89.69 84 GLY A CA 1
ATOM 672 C C . GLY A 1 84 ? -13.704 3.753 18.636 1.00 89.69 84 GLY A C 1
ATOM 673 O O . GLY A 1 84 ? -12.625 3.416 19.115 1.00 89.69 84 GLY A O 1
ATOM 674 N N . ALA A 1 85 ? -13.789 4.362 17.453 1.00 90.00 85 ALA A N 1
ATOM 675 C CA . ALA A 1 85 ? -12.637 4.627 16.589 1.00 90.00 85 ALA A CA 1
ATOM 676 C C . ALA A 1 85 ? -11.558 5.468 17.284 1.00 90.00 85 ALA A C 1
ATOM 678 O O . ALA A 1 85 ? -10.380 5.145 17.186 1.00 90.00 85 ALA A O 1
ATOM 679 N N . ARG A 1 86 ? -11.948 6.494 18.054 1.00 90.38 86 ARG A N 1
ATOM 680 C CA . ARG A 1 86 ? -11.006 7.331 18.815 1.00 90.38 86 ARG A CA 1
ATOM 681 C C . ARG A 1 86 ? -10.282 6.554 19.917 1.00 90.38 86 ARG A C 1
ATOM 683 O O . ARG A 1 86 ? -9.063 6.609 20.001 1.00 90.38 86 ARG A O 1
ATOM 690 N N . GLN A 1 87 ? -11.028 5.782 20.705 1.00 91.38 87 GLN A N 1
ATOM 691 C CA . GLN A 1 87 ? -10.467 4.923 21.751 1.00 91.38 87 GLN A CA 1
ATOM 692 C C . GLN A 1 87 ? -9.532 3.864 21.148 1.00 91.38 87 GLN A C 1
ATOM 694 O O . GLN A 1 87 ? -8.441 3.621 21.655 1.00 91.38 87 GLN A O 1
ATOM 699 N N . PHE A 1 88 ? -9.938 3.258 20.029 1.00 93.12 88 PHE A N 1
ATOM 700 C CA . PHE A 1 88 ? -9.103 2.315 19.296 1.00 93.12 88 PHE A CA 1
ATOM 701 C C . PHE A 1 88 ? -7.822 2.977 18.781 1.00 93.12 88 PHE A C 1
ATOM 703 O O . PHE A 1 88 ? -6.754 2.389 18.907 1.00 93.12 88 PHE A O 1
ATOM 710 N N . ALA A 1 89 ? -7.918 4.192 18.234 1.00 93.06 89 ALA A N 1
ATOM 711 C CA . ALA A 1 89 ? -6.784 4.954 17.722 1.00 93.06 89 ALA A CA 1
ATOM 712 C C . ALA A 1 89 ? -5.742 5.233 18.812 1.00 93.06 89 ALA A C 1
ATOM 714 O O . ALA A 1 89 ? -4.557 4.974 18.603 1.00 93.06 89 ALA A O 1
ATOM 715 N N . GLU A 1 90 ? -6.196 5.681 19.985 1.00 93.31 90 GLU A N 1
ATOM 716 C CA . GLU A 1 90 ? -5.345 5.946 21.149 1.00 93.31 90 GLU A CA 1
ATOM 717 C C . GLU A 1 90 ? -4.612 4.675 21.606 1.00 93.31 90 GLU A C 1
ATOM 719 O O . GLU A 1 90 ? -3.395 4.692 21.780 1.00 93.31 90 GLU A O 1
ATOM 724 N N . LEU A 1 91 ? -5.317 3.544 21.704 1.00 92.81 91 LEU A N 1
ATOM 725 C CA . LEU A 1 91 ? -4.729 2.263 22.120 1.00 92.81 91 LEU A CA 1
ATOM 726 C C . LEU A 1 91 ? -3.804 1.648 21.060 1.00 92.81 91 LEU A C 1
ATOM 728 O O . LEU A 1 91 ? -2.819 0.982 21.384 1.00 92.81 91 LEU A O 1
ATOM 732 N N . ALA A 1 92 ? -4.117 1.844 19.782 1.00 91.69 92 ALA A N 1
ATOM 733 C CA . ALA A 1 92 ? -3.323 1.340 18.667 1.00 91.69 92 ALA A CA 1
ATOM 734 C C . ALA A 1 92 ? -2.096 2.218 18.359 1.00 91.69 92 ALA A C 1
ATOM 736 O O . ALA A 1 92 ? -1.156 1.741 17.707 1.00 91.69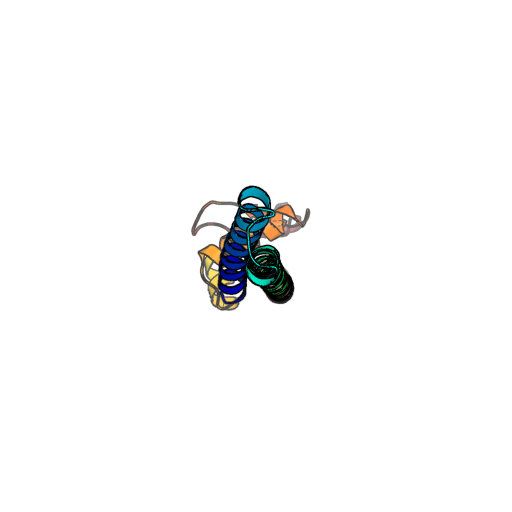 92 ALA A O 1
ATOM 737 N N . GLY A 1 93 ? -2.093 3.470 18.828 1.00 91.62 93 GLY A N 1
ATOM 738 C CA . GLY A 1 93 ? -1.090 4.475 18.485 1.00 91.62 93 GLY A CA 1
ATOM 739 C C . GLY A 1 93 ? -1.152 4.881 17.010 1.00 91.62 93 GLY A C 1
ATOM 740 O O . GLY A 1 93 ? -0.110 5.022 16.375 1.00 91.62 93 GLY A O 1
ATOM 741 N N . ILE A 1 94 ? -2.359 4.997 16.449 1.00 91.12 94 ILE A N 1
ATOM 742 C CA . ILE A 1 94 ? -2.606 5.405 15.052 1.00 91.12 94 ILE A CA 1
ATOM 743 C C . ILE A 1 94 ? -3.512 6.636 15.011 1.00 91.12 94 ILE A C 1
ATOM 745 O O . ILE A 1 94 ? -4.084 7.029 16.028 1.00 91.12 94 ILE A O 1
ATOM 749 N N . SER A 1 95 ? -3.665 7.262 13.843 1.00 90.69 95 SER A N 1
ATOM 750 C CA . SER A 1 95 ? -4.582 8.398 13.725 1.00 90.69 95 SER A CA 1
ATOM 751 C C . SER A 1 95 ? -6.056 7.951 13.817 1.00 90.69 95 SER A C 1
ATOM 753 O O . SER A 1 95 ? -6.390 6.829 13.423 1.00 90.69 95 SER A O 1
ATOM 755 N N . PRO A 1 96 ? -6.977 8.822 14.275 1.00 89.75 96 PRO A N 1
ATOM 756 C CA . PRO A 1 96 ? -8.409 8.509 14.307 1.00 89.75 96 PRO A CA 1
ATOM 757 C C . PRO A 1 96 ? -8.988 8.124 12.939 1.00 89.75 96 PRO A C 1
ATOM 759 O O . PRO A 1 96 ? -9.828 7.232 12.855 1.00 89.75 96 PRO A O 1
ATOM 762 N N . SER A 1 97 ? -8.501 8.746 11.862 1.00 89.69 97 SER A N 1
ATOM 763 C CA . SER A 1 97 ? -8.922 8.427 10.496 1.00 89.69 97 SER A CA 1
ATOM 764 C C . SER A 1 97 ? -8.430 7.051 10.035 1.00 89.69 97 SER A C 1
ATOM 766 O O . SER A 1 97 ? -9.181 6.317 9.395 1.00 89.69 97 SER A O 1
ATOM 768 N N . GLU A 1 98 ? -7.203 6.656 10.393 1.00 89.94 98 GLU A N 1
ATOM 769 C CA . GLU A 1 98 ? -6.691 5.308 10.112 1.00 89.94 98 GLU A CA 1
ATOM 770 C C . GLU A 1 98 ? -7.446 4.241 10.915 1.00 89.94 98 GLU A C 1
ATOM 772 O O . GLU A 1 98 ? -7.757 3.173 10.384 1.00 89.94 98 GLU A O 1
ATOM 777 N N . ALA A 1 99 ? -7.790 4.539 12.171 1.00 91.75 99 ALA A N 1
ATOM 778 C CA . ALA A 1 99 ? -8.631 3.675 12.991 1.00 91.75 99 ALA A CA 1
ATOM 779 C C . ALA A 1 99 ? -10.019 3.480 12.370 1.00 91.75 99 ALA A C 1
ATOM 781 O O . ALA A 1 99 ? -10.477 2.346 12.245 1.00 91.75 99 ALA A O 1
ATOM 782 N N . GLU A 1 100 ? -10.672 4.557 11.935 1.00 91.94 100 GLU A N 1
ATOM 783 C CA . GLU A 1 100 ? -11.961 4.484 11.245 1.00 91.94 100 GLU A CA 1
ATOM 784 C C . GLU A 1 100 ? -11.879 3.628 9.970 1.00 91.94 100 GLU A C 1
ATOM 786 O O . GLU A 1 100 ? -12.693 2.717 9.780 1.00 91.94 100 GLU A O 1
ATOM 791 N N . GLU A 1 101 ? -10.878 3.877 9.118 1.00 91.00 101 GLU A N 1
ATOM 792 C CA . GLU A 1 101 ? -10.651 3.114 7.885 1.00 91.00 101 GLU A CA 1
ATOM 793 C C . GLU A 1 101 ? -10.478 1.617 8.189 1.00 91.00 101 GLU A C 1
ATOM 795 O O . GLU A 1 101 ? -11.118 0.764 7.557 1.00 91.00 101 GLU A O 1
ATOM 800 N N . PHE A 1 102 ? -9.661 1.295 9.197 1.00 91.94 102 PHE A N 1
ATOM 801 C CA . PHE A 1 102 ? -9.412 -0.073 9.634 1.00 91.94 102 PHE A CA 1
ATOM 802 C C . PHE A 1 102 ? -10.674 -0.748 10.185 1.00 91.94 102 PHE A C 1
ATOM 804 O O . PHE A 1 102 ? -10.986 -1.869 9.782 1.00 91.94 102 PHE A O 1
ATOM 811 N N . LEU A 1 103 ? -11.430 -0.088 11.065 1.00 92.12 103 LEU A N 1
ATOM 812 C CA . LEU A 1 103 ? -12.645 -0.654 11.661 1.00 92.12 103 LEU A CA 1
ATOM 813 C C . LEU A 1 103 ? -13.726 -0.922 10.605 1.00 92.12 103 LEU A C 1
ATOM 815 O O . LEU A 1 103 ? -14.343 -1.991 10.608 1.00 92.12 103 LEU A O 1
ATOM 819 N N . ARG A 1 104 ? -13.907 -0.007 9.645 1.00 91.19 104 ARG A N 1
ATOM 820 C CA . ARG A 1 104 ? -14.809 -0.216 8.499 1.00 91.19 104 ARG A CA 1
ATOM 821 C C . ARG A 1 104 ? -14.341 -1.376 7.620 1.00 91.19 104 ARG A C 1
ATOM 823 O O . ARG A 1 104 ? -15.150 -2.197 7.187 1.00 91.19 104 ARG A O 1
ATOM 830 N N . TRP A 1 105 ? -13.038 -1.477 7.351 1.00 91.38 105 TRP A N 1
ATOM 831 C CA . TRP A 1 105 ? -12.465 -2.620 6.637 1.00 91.38 105 TRP A CA 1
ATOM 832 C C . TRP A 1 105 ? -12.701 -3.943 7.382 1.00 91.38 105 TRP A C 1
ATOM 834 O O . TRP A 1 105 ? -13.137 -4.915 6.763 1.00 91.38 105 TRP A O 1
ATOM 844 N N . ALA A 1 106 ? -12.493 -3.967 8.700 1.00 90.38 106 ALA A N 1
ATOM 845 C CA . ALA A 1 106 ? -12.684 -5.147 9.535 1.00 90.38 106 ALA A CA 1
ATOM 846 C C . ALA A 1 106 ? -14.152 -5.597 9.564 1.00 90.38 106 ALA A C 1
ATOM 848 O O . ALA A 1 106 ? -14.417 -6.790 9.418 1.00 90.38 106 ALA A O 1
ATOM 849 N N . SER A 1 107 ? -15.100 -4.659 9.675 1.00 90.44 107 SER A N 1
ATOM 850 C CA . SER A 1 107 ? -16.538 -4.955 9.616 1.00 90.44 107 SER A CA 1
ATOM 851 C C . SER A 1 107 ? -16.963 -5.522 8.258 1.00 90.44 107 SER A C 1
ATOM 853 O O . SER A 1 107 ? -17.681 -6.514 8.212 1.00 90.44 107 SER A O 1
ATOM 855 N N . ARG A 1 108 ? -16.446 -4.990 7.140 1.00 90.88 108 ARG A N 1
ATOM 856 C CA . ARG A 1 108 ? -16.715 -5.560 5.803 1.00 90.88 108 ARG A CA 1
ATOM 857 C C . ARG A 1 108 ? -16.148 -6.967 5.626 1.00 90.88 108 ARG A C 1
ATOM 859 O O . ARG A 1 108 ? -16.712 -7.769 4.890 1.00 90.88 108 ARG A O 1
ATOM 866 N N . ARG A 1 109 ? -15.013 -7.263 6.264 1.00 89.44 109 ARG A N 1
ATOM 867 C CA . ARG A 1 109 ? -14.320 -8.551 6.125 1.00 89.44 109 ARG A CA 1
ATOM 868 C C . ARG A 1 109 ? -14.854 -9.627 7.070 1.00 89.44 109 ARG A C 1
ATOM 870 O O . ARG A 1 109 ? -14.668 -10.809 6.792 1.00 89.44 109 ARG A O 1
ATOM 877 N N . ARG A 1 110 ? -15.479 -9.248 8.187 1.00 85.44 110 ARG A N 1
ATOM 878 C CA . ARG A 1 110 ? -15.934 -10.179 9.225 1.00 85.44 110 ARG A CA 1
ATOM 879 C C . ARG A 1 110 ? -17.424 -10.014 9.500 1.00 85.44 110 ARG A C 1
ATOM 881 O O . ARG A 1 110 ? -17.855 -9.014 10.056 1.00 85.44 110 ARG A O 1
ATOM 888 N N . SER A 1 111 ? -18.194 -11.060 9.209 1.00 81.44 111 SER A N 1
ATOM 889 C CA . SER A 1 111 ? -19.655 -11.098 9.386 1.00 81.44 111 SER A CA 1
ATOM 890 C C . SER A 1 111 ? -20.133 -10.984 10.839 1.00 81.44 111 SE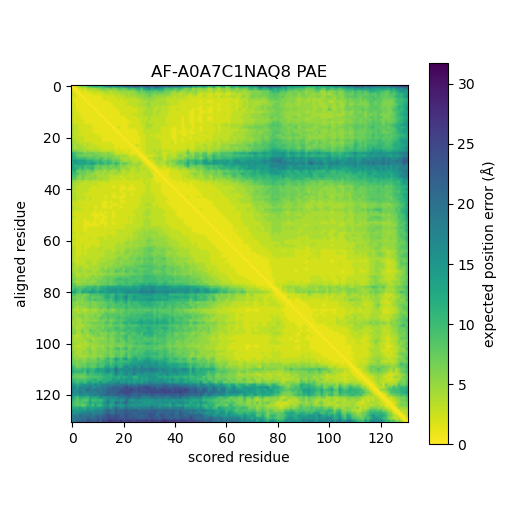R A C 1
ATOM 892 O O . SER A 1 111 ? -21.327 -10.789 11.082 1.00 81.44 111 SER A O 1
ATOM 894 N N . ASN A 1 112 ? -19.223 -11.131 11.805 1.00 84.00 112 ASN A N 1
ATOM 895 C CA . ASN A 1 112 ? -19.485 -10.989 13.233 1.00 84.00 112 ASN A CA 1
ATOM 896 C C . ASN A 1 112 ? -19.117 -9.603 13.786 1.00 84.00 112 ASN A C 1
ATOM 898 O O . ASN A 1 112 ? -19.180 -9.428 15.000 1.00 84.00 112 ASN A O 1
ATOM 902 N N . LEU A 1 113 ? -18.727 -8.644 12.939 1.00 86.75 113 LEU A N 1
ATOM 903 C CA . LEU A 1 113 ? -18.402 -7.277 13.336 1.00 86.75 113 LEU A CA 1
ATOM 904 C C . LEU A 1 113 ? -19.279 -6.275 12.589 1.00 86.75 113 LEU A C 1
ATOM 906 O O . LEU A 1 113 ? -19.359 -6.303 11.362 1.00 86.75 113 LEU A O 1
ATOM 910 N N . VAL A 1 114 ? -19.879 -5.341 13.320 1.00 86.25 114 VAL A N 1
ATOM 911 C CA . VAL A 1 114 ? -20.728 -4.292 12.743 1.00 86.25 114 VAL A CA 1
ATOM 912 C C . VAL A 1 114 ? -20.140 -2.934 13.091 1.00 86.25 114 VAL A C 1
ATOM 914 O O . VAL A 1 114 ? -20.003 -2.604 14.267 1.00 86.25 114 VAL A O 1
ATOM 917 N N . ALA A 1 115 ? -19.769 -2.157 12.075 1.00 86.88 115 ALA A N 1
ATOM 918 C CA . ALA A 1 115 ? -19.404 -0.756 12.237 1.00 86.88 115 ALA A CA 1
ATOM 919 C C . ALA A 1 115 ? -20.658 0.124 12.113 1.00 86.88 115 ALA A C 1
ATOM 921 O O . ALA A 1 115 ? -21.396 0.021 11.136 1.00 86.88 115 ALA A O 1
ATOM 922 N N . THR A 1 116 ? -20.885 0.991 13.097 1.00 84.94 116 THR A N 1
ATOM 923 C CA . THR A 1 116 ? -22.017 1.928 13.162 1.00 84.94 116 THR A CA 1
ATOM 924 C C . THR A 1 116 ? -21.515 3.356 13.351 1.00 84.94 116 THR A C 1
ATOM 926 O O . THR A 1 116 ? -20.536 3.558 14.073 1.00 84.94 116 THR A O 1
ATOM 929 N N . GLY A 1 117 ? -22.224 4.335 12.787 1.00 82.25 117 GLY A N 1
ATOM 930 C CA . GLY A 1 117 ? -21.881 5.760 12.876 1.00 82.25 117 GLY A CA 1
ATOM 931 C C . GLY A 1 117 ? -20.965 6.244 11.747 1.00 82.25 117 GLY A C 1
ATOM 932 O O . GLY A 1 117 ? -20.527 5.457 10.908 1.00 82.25 117 GLY A O 1
ATOM 933 N N . GLU A 1 118 ? -20.674 7.546 11.736 1.00 72.25 118 GLU A N 1
ATOM 934 C CA . GLU A 1 118 ? -19.820 8.200 10.736 1.00 72.25 118 GLU A CA 1
ATOM 935 C C . GLU A 1 118 ? -18.776 9.119 11.390 1.00 72.25 118 GLU A C 1
ATOM 937 O O . GLU A 1 118 ? -18.999 9.680 12.468 1.00 72.25 118 GLU A O 1
ATOM 942 N N . GLY A 1 119 ? -17.613 9.254 10.743 1.00 68.38 119 GLY A N 1
ATOM 943 C CA . GLY A 1 119 ? -16.505 10.083 11.209 1.00 68.38 119 GLY A CA 1
ATOM 944 C C . GLY A 1 119 ? -16.015 9.686 12.604 1.00 68.38 119 GLY A C 1
ATOM 945 O O . GLY A 1 119 ? -15.888 8.510 12.947 1.00 68.38 119 GLY A O 1
ATOM 946 N N . ASN A 1 120 ? -15.800 10.683 13.463 1.00 62.22 120 ASN A N 1
ATOM 947 C CA . ASN A 1 120 ? -15.290 10.479 14.824 1.00 62.22 120 ASN A CA 1
ATOM 948 C C . ASN A 1 120 ? -16.233 9.679 15.748 1.00 62.22 120 ASN A C 1
ATOM 950 O O . ASN A 1 120 ? -15.817 9.294 16.842 1.00 62.22 120 ASN A O 1
ATOM 954 N N . ALA A 1 121 ? -17.480 9.425 15.334 1.00 76.31 121 ALA A N 1
ATOM 955 C CA . ALA A 1 121 ? -18.458 8.647 16.089 1.00 76.31 121 ALA A CA 1
ATOM 956 C C . ALA A 1 121 ? -18.499 7.159 15.693 1.00 76.31 121 ALA A C 1
ATOM 9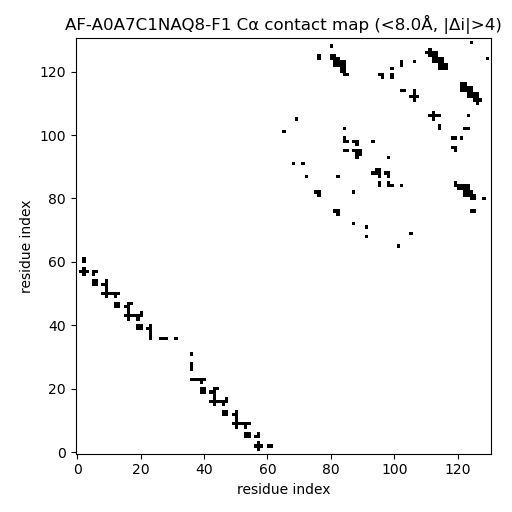58 O O . ALA A 1 121 ? -19.328 6.419 16.225 1.00 76.31 121 ALA A O 1
ATOM 959 N N . VAL A 1 122 ? -17.629 6.700 14.782 1.00 83.38 122 VAL A N 1
ATOM 960 C CA . VAL A 1 122 ? -17.603 5.290 14.367 1.00 83.38 122 VAL A CA 1
ATOM 961 C C . VAL A 1 122 ? -17.307 4.391 15.562 1.00 83.38 122 VAL A C 1
ATOM 963 O O . VAL A 1 122 ? -16.314 4.559 16.272 1.00 83.38 122 VAL A O 1
ATOM 966 N N . ARG A 1 123 ? -18.170 3.398 15.764 1.00 86.00 123 ARG A N 1
ATOM 967 C CA . ARG A 1 123 ? -18.004 2.332 16.754 1.00 86.00 123 ARG A CA 1
ATOM 968 C C . ARG A 1 123 ? -18.114 0.988 16.069 1.00 86.00 123 ARG A C 1
ATOM 970 O O . ARG A 1 123 ? -18.903 0.831 15.140 1.00 86.00 123 ARG A O 1
ATOM 977 N N . ILE A 1 124 ? -17.344 0.020 16.543 1.00 87.38 124 ILE A N 1
ATOM 978 C CA . ILE A 1 124 ? -17.459 -1.367 16.112 1.00 87.38 124 ILE A CA 1
ATOM 979 C C . ILE A 1 124 ? -18.045 -2.208 17.238 1.00 87.38 124 ILE A C 1
ATOM 981 O O . ILE A 1 124 ? -17.641 -2.078 18.394 1.00 87.38 124 ILE A O 1
ATOM 985 N N . TRP A 1 125 ? -18.986 -3.070 16.883 1.00 85.31 125 TRP A N 1
ATOM 986 C CA . TRP A 1 125 ? -19.675 -3.982 17.785 1.00 85.31 125 TRP A CA 1
ATOM 987 C C . TRP A 1 125 ? -19.389 -5.414 17.374 1.00 85.31 125 TRP A C 1
ATOM 989 O O . TRP A 1 125 ? -19.315 -5.724 16.179 1.00 85.31 125 TRP A O 1
ATOM 999 N N . ALA A 1 126 ? -19.276 -6.301 18.356 1.00 79.38 126 ALA A N 1
ATOM 1000 C CA . ALA A 1 126 ? -19.376 -7.719 18.074 1.00 79.38 126 ALA A CA 1
ATOM 1001 C C . ALA A 1 126 ? -20.857 -8.077 17.878 1.00 79.38 126 ALA A C 1
ATOM 1003 O O . ALA A 1 126 ? -21.703 -7.721 18.681 1.00 79.38 126 ALA A O 1
ATOM 1004 N N . ARG A 1 127 ? -21.208 -8.793 16.811 1.00 71.94 127 ARG A N 1
ATOM 1005 C CA . ARG A 1 127 ? -22.611 -9.035 16.427 1.00 71.94 127 ARG A CA 1
ATOM 1006 C C . ARG A 1 127 ? -23.462 -9.704 17.516 1.00 71.94 127 ARG A C 1
ATOM 1008 O O . ARG A 1 127 ? -24.670 -9.528 17.523 1.00 71.94 127 ARG A O 1
ATOM 1015 N N . HIS A 1 128 ? -22.842 -10.449 18.429 1.00 70.38 128 HIS A N 1
ATOM 1016 C CA . HIS A 1 128 ? -23.528 -11.096 19.550 1.00 70.38 128 HIS A CA 1
ATOM 1017 C C . HIS A 1 128 ? -23.930 -10.131 20.678 1.00 70.38 128 HIS A C 1
ATOM 1019 O O . HIS A 1 128 ? -24.695 -10.537 21.540 1.00 70.38 128 HIS A O 1
ATOM 1025 N N . SER A 1 129 ? -23.431 -8.890 20.690 1.00 62.50 129 SER A N 1
ATOM 1026 C CA . SER A 1 129 ? -23.793 -7.866 21.680 1.00 62.50 129 SER A CA 1
ATOM 1027 C C . SER A 1 129 ? -24.901 -6.913 21.215 1.00 62.50 129 SER A C 1
ATOM 1029 O O . SER A 1 129 ? -25.224 -5.970 21.930 1.00 62.50 129 SER A O 1
ATOM 1031 N N . LEU A 1 130 ? -25.457 -7.132 20.017 1.00 59.62 130 LEU A N 1
ATOM 1032 C CA . LEU A 1 130 ? -26.530 -6.319 19.423 1.00 59.62 130 LEU A CA 1
ATOM 1033 C C . LEU A 1 130 ? -27.933 -6.943 19.569 1.00 59.62 130 LEU A C 1
ATOM 1035 O O . LEU A 1 130 ? -28.893 -6.362 19.068 1.00 59.62 130 LEU A O 1
ATOM 1039 N N . ASN A 1 131 ? -28.034 -8.105 20.221 1.00 52.25 131 ASN A N 1
ATOM 1040 C CA . ASN A 1 131 ? -29.291 -8.761 20.598 1.00 52.25 131 ASN A CA 1
ATOM 1041 C C . ASN A 1 131 ? -29.546 -8.550 22.090 1.00 52.25 1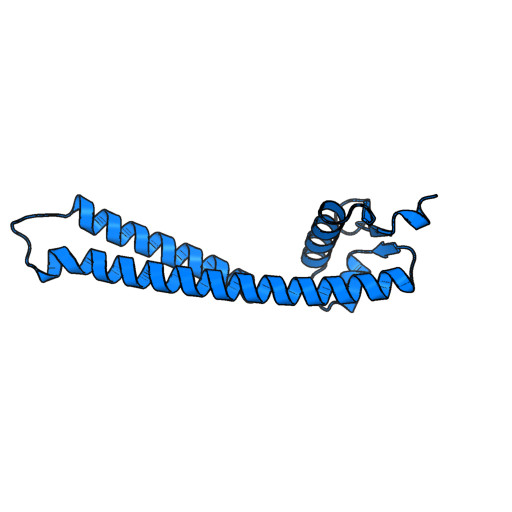31 ASN A C 1
ATOM 1043 O O . ASN A 1 131 ? -30.730 -8.405 22.453 1.00 52.25 131 ASN A O 1
#

pLDDT: mean 89.77, std 8.1, range [52.25, 97.75]

Solvent-accessible surface area (backbone atoms only — not comparable to full-atom values): 6765 Å² total; per-residue (Å²): 113,70,37,59,54,32,39,53,52,14,50,52,30,36,52,53,9,52,49,27,38,49,48,30,63,73,65,60,52,92,87,51,55,74,62,69,53,45,47,29,45,53,53,9,50,52,24,41,53,51,14,51,52,27,42,51,53,18,51,54,48,49,51,54,51,50,55,50,52,53,52,51,51,55,54,49,56,72,78,30,65,56,49,41,21,52,62,48,7,65,75,68,74,51,52,49,66,58,30,39,54,48,47,51,50,48,22,75,73,32,95,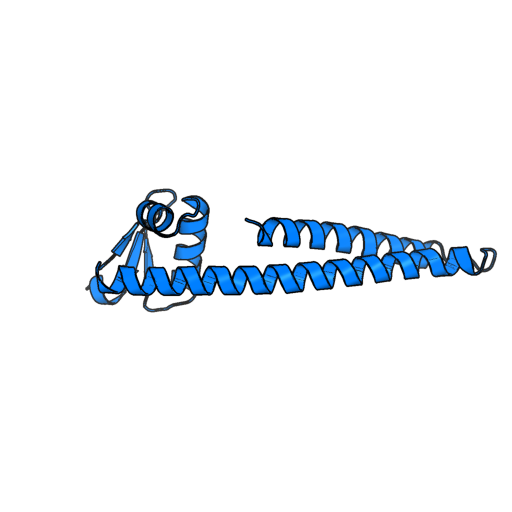54,33,44,61,45,74,63,75,86,61,22,30,39,31,42,54,84,70,78,118

Nearest PDB structures (foldseek):
  2l01-assembly1_B  TM=7.036E-01  e=2.856E-01  Phocaeicola vulgatus ATCC 8482
  4d18-assembly2_J  TM=6.228E-01  e=2.251E-01  Homo sapiens
  5aj0-assembly1_BZ  TM=6.524E-01  e=2.856E-01  Homo sapiens
  3e6m-assembly1_A  TM=4.798E-01  e=3.624E-01  Ruegeria pomeroyi
  3e6m-assembly1_B  TM=4.583E-01  e=2.691E-01  Ruegeria pomeroyi

Mean predicted aligned error: 6.36 Å

Radius of gyration: 22.52 Å; Cα contacts (8 Å, |Δi|>4): 147; chains: 1; bounding box: 52×22×65 Å

Sequence (131 aa):
MVYRIKYLLGIMAALFGLLYLLIGIVGWSESATVADRWMPFALGSLHIGLATLLFWTSSRERQLENARLERLLRLLLREQASVGARQFAELAGISPSEAEEFLRWASRRRSNLVATGEGNAVRIWARHSLN